Protein AF-A0A534BRI0-F1 (afdb_monomer)

Secondary structure (DSSP, 8-state):
-HHHHHHHHHHHHHHHHHHGGG----------SSTTGGGSGGGGHHHHHHHHHHHHT-SS-----HHHHHHTT-PPPP-S---S--TTTTSSTTTTT-TTT--

Sequence (103 aa):
GDDAVANLTNELTQLARRYEPGGNHAVLIALDGENAWEHYPFNGFYFLRALYEKLAEHPELELMTLSECLARGIQPAPLPQVMAGSWVHGTLATWMGDAAKNR

Mean predicted aligned error: 5.8 Å

Radius of gyration: 17.81 Å; Cα contacts (8 Å, |Δi|>4): 56; chains: 1; bounding box: 34×40×46 Å

Foldseek 3Di:
DVVVLVVVVVVVLVVLVVCVVPDQDDDDDDDDQQPPQVVDPPSCPVVVVVNCVCQVPDPRHHDDDPVVSVVVPRDDDDDPDDDDADPPVRHPVVQPPPPVSVD

Solvent-accessible surface area (backbone atoms only — not comparable to full-atom values): 6697 Å² total; per-residue (Å²): 88,66,69,58,36,54,50,52,51,50,52,52,51,52,49,50,66,70,50,51,91,71,56,78,81,84,86,86,86,87,77,60,96,68,62,72,24,84,82,31,74,78,60,27,49,64,36,54,50,52,36,51,53,52,42,70,71,35,92,89,51,78,83,74,53,73,69,54,40,46,74,72,64,40,73,80,79,89,72,95,71,84,77,88,50,38,96,62,91,58,36,55,71,92,47,64,89,39,72,88,70,73,111

pLDDT: mean 88.4, std 7.46, range [60.0, 96.5]

Structure (mmCIF, N/CA/C/O backbone):
data_AF-A0A534BRI0-F1
#
_entry.id   AF-A0A534BRI0-F1
#
loop_
_atom_site.group_PDB
_atom_site.id
_atom_site.type_symbol
_atom_site.label_atom_id
_atom_site.label_alt_id
_atom_site.label_comp_id
_atom_site.label_asym_id
_atom_site.label_entity_id
_atom_site.label_seq_id
_atom_site.pdbx_PDB_ins_code
_atom_site.Cartn_x
_atom_site.Cartn_y
_atom_site.Cartn_z
_atom_site.occupancy
_atom_site.B_iso_or_equiv
_atom_site.auth_seq_id
_atom_site.auth_comp_id
_atom_site.auth_asym_id
_atom_site.auth_atom_id
_atom_site.pdbx_PDB_model_num
ATOM 1 N N . GLY A 1 1 ? 3.122 -17.057 -4.104 1.00 77.56 1 GLY A N 1
ATOM 2 C CA . GLY A 1 1 ? 2.117 -15.982 -4.028 1.00 77.56 1 GLY A CA 1
ATOM 3 C C . GLY A 1 1 ? 1.547 -15.963 -2.636 1.00 77.56 1 GLY A C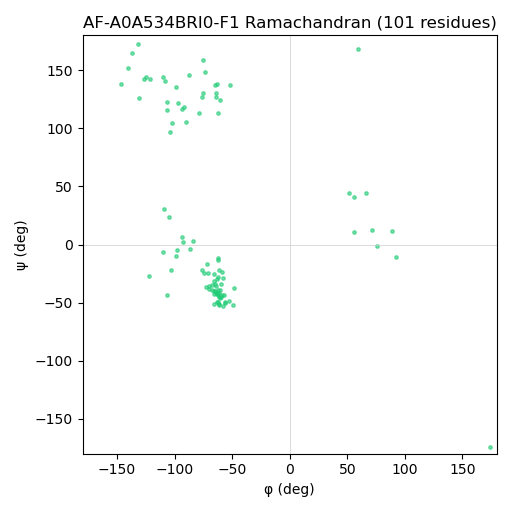 1
ATOM 4 O O . GLY A 1 1 ? 1.778 -15.010 -1.911 1.00 77.56 1 GLY A O 1
ATOM 5 N N . ASP A 1 2 ? 0.919 -17.066 -2.254 1.00 86.12 2 ASP A N 1
ATOM 6 C CA . ASP A 1 2 ? 0.237 -17.238 -0.969 1.00 86.12 2 ASP A CA 1
ATOM 7 C C . ASP A 1 2 ? 1.142 -16.998 0.248 1.00 86.12 2 ASP A C 1
ATOM 9 O O . ASP A 1 2 ? 0.750 -16.247 1.134 1.00 86.12 2 ASP A O 1
ATOM 13 N N . ASP A 1 3 ? 2.380 -17.509 0.255 1.00 90.69 3 ASP A N 1
ATOM 14 C CA . ASP A 1 3 ? 3.339 -17.228 1.342 1.00 90.69 3 ASP A CA 1
ATOM 15 C C . ASP A 1 3 ? 3.651 -15.729 1.477 1.00 90.69 3 ASP A C 1
ATOM 17 O O . ASP A 1 3 ? 3.744 -15.198 2.582 1.00 90.69 3 ASP A O 1
ATOM 21 N N . ALA A 1 4 ? 3.775 -15.021 0.348 1.00 90.69 4 ALA A N 1
ATOM 22 C CA . ALA A 1 4 ? 4.028 -13.582 0.340 1.00 90.69 4 ALA A CA 1
ATOM 23 C C . ALA A 1 4 ? 2.805 -12.795 0.833 1.00 90.69 4 ALA A C 1
ATOM 25 O O . ALA A 1 4 ? 2.963 -11.825 1.574 1.00 90.69 4 ALA A O 1
ATOM 26 N N . VAL A 1 5 ? 1.593 -13.231 0.466 1.00 93.75 5 VAL A N 1
ATOM 27 C CA . VAL A 1 5 ? 0.340 -12.666 0.985 1.00 93.75 5 VAL A CA 1
ATOM 28 C C . VAL A 1 5 ? 0.249 -12.884 2.491 1.00 93.75 5 VAL A C 1
ATOM 30 O O . VAL A 1 5 ? 0.040 -11.926 3.227 1.00 93.75 5 VAL A O 1
ATOM 33 N N . ALA A 1 6 ? 0.473 -14.113 2.963 1.00 94.81 6 ALA A N 1
ATOM 34 C CA . ALA A 1 6 ? 0.429 -14.449 4.381 1.00 94.81 6 ALA A CA 1
ATOM 35 C C . ALA A 1 6 ? 1.436 -13.622 5.191 1.00 94.81 6 ALA A C 1
ATOM 37 O O . ALA A 1 6 ? 1.081 -13.078 6.238 1.00 94.81 6 ALA A O 1
ATOM 38 N N . ASN A 1 7 ? 2.661 -13.472 4.680 1.00 95.75 7 ASN A N 1
ATOM 39 C CA . ASN A 1 7 ? 3.679 -12.636 5.302 1.00 95.75 7 ASN A CA 1
ATOM 40 C C . ASN A 1 7 ? 3.238 -11.166 5.375 1.00 95.75 7 ASN A C 1
ATOM 42 O O . ASN A 1 7 ? 3.256 -10.581 6.454 1.00 95.75 7 ASN A O 1
ATOM 46 N N . LEU A 1 8 ? 2.801 -10.574 4.256 1.00 94.94 8 LEU A N 1
ATOM 47 C CA . LEU A 1 8 ? 2.371 -9.174 4.223 1.00 94.94 8 LEU A CA 1
ATOM 48 C C . LEU A 1 8 ? 1.180 -8.919 5.155 1.00 94.94 8 LEU A C 1
ATOM 50 O O . LEU A 1 8 ? 1.204 -7.963 5.925 1.00 94.94 8 LEU A O 1
ATOM 54 N N . THR A 1 9 ? 0.161 -9.780 5.128 1.00 96.00 9 THR A N 1
ATOM 55 C CA . THR A 1 9 ? -0.990 -9.668 6.029 1.00 96.00 9 THR A CA 1
ATOM 56 C C . THR A 1 9 ? -0.549 -9.741 7.490 1.00 96.00 9 THR A C 1
ATOM 58 O O . THR A 1 9 ? -0.954 -8.891 8.275 1.00 96.00 9 THR A O 1
ATOM 61 N N . ASN A 1 10 ? 0.334 -10.679 7.850 1.00 96.50 10 ASN A N 1
ATOM 62 C CA . ASN A 1 10 ? 0.852 -10.796 9.213 1.00 96.50 10 ASN A CA 1
ATOM 63 C C . ASN A 1 10 ? 1.629 -9.544 9.662 1.00 96.50 10 ASN A C 1
ATOM 65 O O . ASN A 1 10 ? 1.454 -9.088 10.791 1.00 96.50 10 ASN A O 1
ATOM 69 N N . GLU A 1 11 ? 2.455 -8.957 8.794 1.00 96.44 11 GLU A N 1
ATOM 70 C CA . GLU A 1 11 ? 3.153 -7.700 9.095 1.00 96.44 11 GLU A CA 1
ATOM 71 C C . GLU A 1 11 ? 2.172 -6.536 9.309 1.00 96.44 11 GLU A C 1
ATOM 73 O O . GLU A 1 11 ? 2.315 -5.772 10.266 1.00 96.44 11 GLU A O 1
ATOM 78 N N . LEU A 1 12 ? 1.122 -6.431 8.487 1.00 95.38 12 LEU A N 1
ATOM 79 C CA . LEU A 1 12 ? 0.074 -5.419 8.660 1.00 95.38 12 LEU A CA 1
ATOM 80 C C . LEU A 1 12 ? -0.703 -5.607 9.968 1.00 95.38 12 LEU A C 1
ATOM 82 O O . LEU A 1 12 ? -0.955 -4.631 10.674 1.00 95.38 12 LEU A O 1
ATOM 86 N N . THR A 1 13 ? -1.033 -6.844 10.340 1.00 94.75 13 THR A N 1
ATOM 87 C CA . THR A 1 13 ? -1.679 -7.147 11.625 1.00 94.75 13 THR A CA 1
ATOM 88 C C . THR A 1 13 ? -0.779 -6.783 12.804 1.00 94.75 13 THR A C 1
ATOM 90 O O . THR A 1 13 ? -1.235 -6.184 13.778 1.00 94.75 13 THR A O 1
ATOM 93 N N . GLN A 1 14 ? 0.518 -7.094 12.726 1.00 94.38 14 GLN A N 1
ATOM 94 C CA . GLN A 1 14 ? 1.478 -6.702 13.758 1.00 94.38 14 GLN A CA 1
ATOM 95 C C . GLN A 1 14 ? 1.593 -5.179 13.890 1.00 94.38 14 GLN A C 1
ATOM 97 O O . GLN A 1 14 ? 1.677 -4.674 15.012 1.00 94.38 14 GLN A O 1
ATOM 102 N N . LEU A 1 15 ? 1.564 -4.440 12.776 1.00 92.44 15 LEU A N 1
ATOM 103 C CA . LEU A 1 15 ? 1.505 -2.978 12.792 1.00 92.44 15 LEU A CA 1
ATOM 104 C C . LEU A 1 15 ? 0.224 -2.493 13.476 1.00 92.44 15 LEU A C 1
ATOM 106 O O . LEU A 1 15 ? 0.316 -1.709 14.417 1.00 92.44 15 LEU A O 1
ATOM 110 N N . ALA A 1 16 ? -0.947 -3.000 13.082 1.00 90.62 16 ALA A N 1
ATOM 111 C CA . ALA A 1 16 ? -2.221 -2.622 13.694 1.00 90.62 16 ALA A CA 1
ATOM 112 C C . ALA A 1 16 ? -2.190 -2.795 15.224 1.00 90.62 16 ALA A C 1
ATOM 114 O O . ALA A 1 16 ? -2.450 -1.844 15.958 1.00 90.62 16 ALA A O 1
ATOM 115 N N . ARG A 1 17 ? -1.731 -3.953 15.714 1.00 90.94 17 ARG A N 1
ATOM 116 C CA . ARG A 1 17 ? -1.602 -4.238 17.156 1.00 90.94 17 ARG A CA 1
ATOM 117 C C . ARG A 1 17 ? -0.575 -3.356 17.868 1.00 90.94 17 ARG A C 1
ATOM 119 O O . ARG A 1 17 ? -0.751 -3.022 19.034 1.00 90.94 17 ARG A O 1
ATOM 126 N N . ARG A 1 18 ? 0.513 -2.974 17.192 1.00 89.75 18 ARG A N 1
ATOM 127 C CA . ARG A 1 18 ? 1.541 -2.083 17.759 1.00 89.75 18 ARG A CA 1
ATOM 128 C C . ARG A 1 18 ? 1.029 -0.654 17.932 1.00 89.75 18 ARG A C 1
ATOM 130 O O . ARG A 1 18 ? 1.424 0.012 18.885 1.00 89.75 18 ARG A O 1
ATOM 137 N N . TYR A 1 19 ? 0.192 -0.191 17.007 1.00 83.50 19 TYR A N 1
ATOM 138 C CA . TYR A 1 19 ? -0.326 1.176 16.979 1.00 83.50 19 TYR A CA 1
ATOM 139 C C . TYR A 1 19 ? -1.735 1.316 17.593 1.00 83.50 19 TYR A C 1
ATOM 141 O O . TYR A 1 19 ? -2.203 2.436 17.782 1.00 83.50 19 TYR A O 1
ATOM 149 N N . GLU A 1 20 ? -2.386 0.218 17.999 1.00 72.25 20 GLU A N 1
ATOM 150 C CA . GLU A 1 20 ? -3.686 0.225 18.695 1.00 72.25 20 GLU A CA 1
ATOM 151 C C . GLU A 1 20 ? -3.803 1.191 19.891 1.00 72.25 20 GLU A C 1
ATOM 153 O O . GLU A 1 20 ? -4.860 1.810 20.021 1.00 72.25 20 GLU A O 1
ATOM 158 N N . PRO A 1 21 ? -2.773 1.417 20.737 1.00 63.81 21 PRO A N 1
ATOM 159 C CA . PRO A 1 21 ? -2.915 2.319 21.882 1.00 63.81 21 PRO A CA 1
ATOM 160 C C . PRO A 1 21 ? -3.224 3.785 21.516 1.00 63.81 21 PRO A C 1
ATOM 162 O O . PRO A 1 21 ? -3.583 4.556 22.405 1.00 63.81 21 PRO A O 1
ATOM 165 N N . GLY A 1 22 ? -3.067 4.188 20.245 1.00 61.06 22 GLY A N 1
ATOM 166 C CA . GLY A 1 22 ? -3.340 5.547 19.760 1.00 61.06 22 GLY A CA 1
ATOM 167 C C . GLY A 1 22 ? -4.649 5.717 18.983 1.00 61.06 22 GLY A C 1
ATOM 168 O O . GLY A 1 22 ? -5.166 6.833 18.920 1.00 61.06 22 GLY A O 1
ATOM 169 N N . GLY A 1 23 ? -5.198 4.631 18.422 1.00 68.19 23 GLY A N 1
ATOM 170 C CA . GLY A 1 23 ? -6.321 4.671 17.480 1.00 68.19 23 GLY A CA 1
ATOM 171 C C . GLY A 1 23 ? -6.045 5.494 16.206 1.00 68.19 23 GLY A C 1
ATOM 172 O O . GLY A 1 23 ? -5.091 6.258 16.109 1.00 68.19 23 GLY A O 1
ATOM 173 N N . ASN A 1 24 ? -6.928 5.377 15.209 1.00 75.38 24 ASN A N 1
ATOM 174 C CA . ASN A 1 24 ? -6.977 6.288 14.053 1.00 75.38 24 ASN A CA 1
ATOM 175 C C . ASN A 1 24 ? -5.766 6.250 13.092 1.00 75.38 24 ASN A C 1
ATOM 177 O O . ASN A 1 24 ? -5.269 7.288 12.648 1.00 75.38 24 ASN A O 1
ATOM 181 N N . HIS A 1 25 ? -5.294 5.053 12.748 1.00 85.25 25 HIS A N 1
ATOM 182 C CA . HIS A 1 25 ? -4.174 4.865 11.826 1.00 85.25 25 HIS A CA 1
ATOM 183 C C . HIS A 1 25 ? -4.633 4.272 10.494 1.00 85.25 25 HIS A C 1
ATOM 185 O O . HIS A 1 25 ? -5.506 3.411 10.453 1.00 85.25 25 HIS A O 1
ATOM 191 N N . ALA A 1 26 ? -4.000 4.710 9.408 1.00 90.19 26 ALA A N 1
ATOM 192 C CA . ALA A 1 26 ? -4.139 4.116 8.086 1.00 90.19 26 ALA A CA 1
ATOM 193 C C . ALA A 1 26 ? -2.755 3.775 7.537 1.00 90.19 26 ALA A C 1
ATOM 195 O O . ALA A 1 26 ? -1.801 4.534 7.719 1.00 90.19 26 ALA A O 1
ATOM 196 N N . VAL A 1 27 ? -2.661 2.648 6.837 1.00 92.06 27 VAL A N 1
ATOM 197 C CA . VAL A 1 27 ? -1.462 2.260 6.092 1.00 92.06 27 VAL A CA 1
ATOM 198 C C . VAL A 1 27 ? -1.760 2.436 4.610 1.00 92.06 27 VAL A C 1
ATOM 200 O O . VAL A 1 27 ? -2.622 1.753 4.062 1.00 92.06 27 VAL A O 1
ATOM 203 N N . LEU A 1 28 ? -1.048 3.357 3.961 1.00 92.12 28 LEU A N 1
ATOM 204 C CA . LEU A 1 28 ? -1.099 3.529 2.513 1.00 92.12 28 LEU A CA 1
ATOM 205 C C . LEU A 1 28 ? 0.023 2.711 1.874 1.00 92.12 28 LEU A C 1
ATOM 207 O O . LEU A 1 28 ? 1.200 3.003 2.079 1.00 92.12 28 LEU A O 1
ATOM 211 N N . ILE A 1 29 ? -0.348 1.721 1.068 1.00 91.25 29 ILE A N 1
ATOM 212 C CA . ILE A 1 29 ? 0.584 0.993 0.208 1.00 91.25 29 ILE A CA 1
ATOM 213 C C . ILE A 1 29 ? 0.404 1.535 -1.211 1.00 91.25 29 ILE A C 1
ATOM 215 O O . ILE A 1 29 ? -0.592 1.243 -1.868 1.00 91.25 29 ILE A O 1
ATOM 219 N N . ALA A 1 30 ? 1.350 2.356 -1.666 1.00 89.81 30 ALA A N 1
ATOM 220 C CA . ALA A 1 30 ? 1.388 2.865 -3.033 1.00 89.81 30 ALA A CA 1
ATOM 221 C C . ALA A 1 30 ? 2.340 2.001 -3.870 1.00 89.81 30 ALA A C 1
ATOM 223 O O . ALA A 1 30 ? 3.514 1.867 -3.525 1.00 89.81 30 ALA A O 1
ATOM 224 N N . LEU A 1 31 ? 1.828 1.409 -4.949 1.00 85.38 31 LEU A N 1
ATOM 225 C CA . LEU A 1 31 ? 2.570 0.508 -5.832 1.00 85.38 31 LEU A CA 1
ATOM 226 C C . LEU A 1 31 ? 2.566 1.062 -7.254 1.00 85.38 31 LEU A C 1
ATOM 228 O O . LEU A 1 31 ? 1.562 1.614 -7.703 1.00 85.38 31 LEU A O 1
ATOM 232 N N . ASP A 1 32 ? 3.685 0.894 -7.952 1.00 82.62 32 ASP A N 1
ATOM 233 C CA . ASP A 1 32 ? 3.763 1.156 -9.385 1.00 82.62 32 ASP A CA 1
ATOM 234 C C . ASP A 1 32 ? 3.042 0.035 -10.162 1.00 82.62 32 ASP A C 1
ATOM 236 O O . ASP A 1 32 ? 2.996 -1.120 -9.729 1.00 82.62 32 ASP A O 1
ATOM 240 N N . GLY A 1 33 ? 2.462 0.366 -11.314 1.00 72.94 33 GLY A N 1
ATOM 241 C CA . GLY A 1 33 ? 1.775 -0.594 -12.178 1.00 72.94 33 GLY A CA 1
ATOM 242 C C . GLY A 1 33 ? 2.720 -1.560 -12.897 1.00 72.94 33 GLY A C 1
ATOM 243 O O . GLY A 1 33 ? 2.262 -2.597 -13.369 1.00 72.94 33 GLY A O 1
ATOM 244 N N . GLU A 1 34 ? 4.019 -1.251 -12.969 1.00 76.06 34 GLU A N 1
ATOM 245 C CA . GLU A 1 34 ? 5.011 -2.055 -13.705 1.00 76.06 34 GLU A CA 1
ATOM 246 C C . GLU A 1 34 ? 5.942 -2.861 -12.780 1.00 76.06 34 GLU A C 1
ATOM 248 O O . GLU A 1 34 ? 6.162 -4.054 -12.996 1.00 76.06 34 GLU A O 1
ATOM 253 N N . ASN A 1 35 ? 6.432 -2.258 -11.694 1.00 73.44 35 ASN A N 1
ATOM 254 C CA . ASN A 1 35 ? 7.329 -2.912 -10.737 1.00 73.44 35 ASN A CA 1
ATOM 255 C C . ASN A 1 35 ? 6.547 -3.418 -9.512 1.00 73.44 35 ASN A C 1
ATOM 257 O O . ASN A 1 35 ? 5.732 -2.691 -8.957 1.00 73.44 35 ASN A O 1
ATOM 261 N N . ALA A 1 36 ? 6.752 -4.627 -8.988 1.00 81.81 36 ALA A N 1
ATOM 262 C CA . ALA A 1 36 ? 7.773 -5.648 -9.264 1.00 81.81 36 ALA A CA 1
ATOM 263 C C . ALA A 1 36 ? 7.194 -6.880 -9.995 1.00 81.81 36 ALA A C 1
ATOM 265 O O . ALA A 1 36 ? 7.606 -8.022 -9.771 1.00 81.81 36 ALA A O 1
ATOM 266 N N . TRP A 1 37 ? 6.156 -6.665 -10.799 1.00 87.56 37 TRP A N 1
ATOM 267 C CA . TRP A 1 37 ? 5.230 -7.721 -11.200 1.00 87.56 37 TRP A CA 1
ATOM 268 C C . TRP A 1 37 ? 5.824 -8.732 -12.173 1.00 87.56 37 TRP A C 1
ATOM 270 O O . TRP A 1 37 ? 5.400 -9.885 -12.160 1.00 87.56 37 TRP A O 1
ATOM 280 N N . GLU A 1 38 ? 6.848 -8.345 -12.935 1.00 87.44 38 GLU A N 1
ATOM 281 C CA . GLU A 1 38 ? 7.592 -9.239 -13.832 1.00 87.44 38 GLU A CA 1
ATOM 282 C C . GLU A 1 38 ? 8.246 -10.429 -13.108 1.00 87.44 38 GLU A C 1
ATOM 284 O O . GLU A 1 38 ? 8.470 -11.480 -13.706 1.00 87.44 38 GLU A O 1
ATOM 289 N N . HIS A 1 39 ? 8.504 -10.304 -11.802 1.00 87.31 39 HIS A N 1
ATOM 290 C CA . HIS A 1 39 ? 9.056 -11.381 -10.978 1.00 87.31 39 HIS A CA 1
ATOM 291 C C . HIS A 1 39 ? 7.986 -12.319 -10.401 1.00 87.31 39 HIS A C 1
ATOM 293 O O . HIS A 1 39 ? 8.316 -13.313 -9.753 1.00 87.31 39 HIS A O 1
ATOM 299 N N . TYR A 1 40 ? 6.705 -12.020 -10.624 1.00 87.75 40 TYR A N 1
ATOM 300 C CA . TYR A 1 40 ? 5.581 -12.836 -10.182 1.00 87.75 40 TYR A CA 1
ATOM 301 C C . TYR A 1 40 ? 4.925 -13.534 -11.380 1.00 87.75 40 TYR A C 1
ATOM 303 O O . TYR A 1 40 ? 4.721 -12.916 -12.426 1.00 87.75 40 TYR A O 1
ATOM 311 N N . PRO A 1 41 ? 4.500 -14.804 -11.240 1.00 89.25 41 PRO A N 1
ATOM 312 C CA . PRO A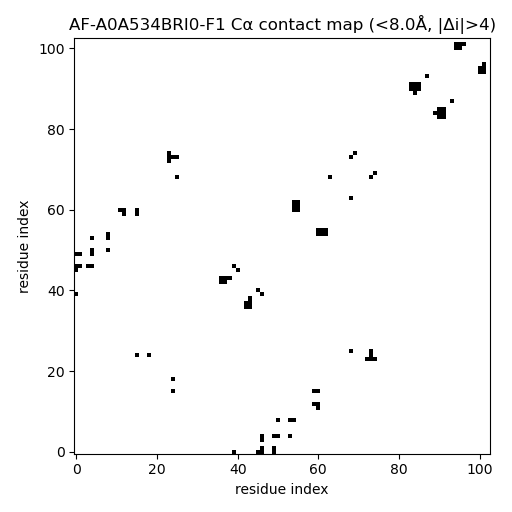 1 41 ? 3.704 -15.465 -12.266 1.00 89.25 41 PRO A CA 1
ATOM 313 C C . PRO A 1 41 ? 2.481 -14.627 -12.654 1.00 89.25 41 PRO A C 1
ATOM 315 O O . PRO A 1 41 ? 1.784 -14.101 -11.783 1.00 89.25 41 PRO A O 1
ATOM 318 N N . PHE A 1 42 ? 2.207 -14.547 -13.959 1.00 91.88 42 PHE A N 1
ATOM 319 C CA . PHE A 1 42 ? 1.072 -13.802 -14.518 1.00 91.88 42 PHE A CA 1
ATOM 320 C C . PHE A 1 42 ? 1.052 -12.324 -14.096 1.00 91.88 42 PHE A C 1
ATOM 322 O O . PHE A 1 42 ? -0.008 -11.787 -13.778 1.00 91.88 42 PHE A O 1
ATOM 329 N N . ASN A 1 43 ? 2.224 -11.678 -14.066 1.00 90.62 43 ASN A N 1
ATOM 330 C CA . ASN A 1 43 ? 2.383 -10.265 -13.712 1.00 90.62 43 ASN A CA 1
ATOM 331 C C . ASN A 1 43 ? 1.698 -9.915 -12.381 1.00 90.62 43 ASN A C 1
ATOM 333 O O . ASN A 1 43 ? 0.961 -8.939 -12.275 1.00 90.62 43 ASN A O 1
ATOM 337 N N . GLY A 1 44 ? 1.878 -10.765 -11.368 1.00 91.12 44 GLY A N 1
ATOM 338 C CA . GLY A 1 44 ? 1.335 -10.527 -10.029 1.00 91.12 44 GLY A CA 1
ATOM 339 C C . GLY A 1 44 ? -0.166 -10.774 -9.871 1.00 91.12 44 GLY A C 1
ATOM 340 O O . GLY A 1 44 ? -0.651 -10.670 -8.746 1.00 91.12 44 GLY A O 1
ATOM 341 N N . PHE A 1 45 ? -0.900 -11.165 -10.923 1.00 91.00 45 PHE A N 1
ATOM 342 C CA . PHE A 1 45 ? -2.359 -11.351 -10.876 1.00 91.00 45 PHE A CA 1
ATOM 343 C C . PHE A 1 45 ? -2.819 -12.201 -9.682 1.00 91.00 45 PHE A C 1
ATOM 345 O O . PHE A 1 45 ? -3.666 -11.775 -8.897 1.00 91.00 45 PHE A O 1
ATOM 352 N N . TYR A 1 46 ? -2.232 -13.390 -9.508 1.00 92.81 46 TYR A N 1
ATOM 353 C CA . TYR A 1 46 ? -2.626 -14.292 -8.423 1.00 92.81 46 TYR A CA 1
ATOM 354 C C . TYR A 1 46 ? -2.270 -13.751 -7.039 1.00 92.81 46 TYR A C 1
ATOM 356 O O . TYR A 1 46 ? -3.031 -13.956 -6.099 1.00 92.81 46 TYR A O 1
ATOM 364 N N . PHE A 1 47 ? -1.142 -13.047 -6.917 1.00 92.44 47 PHE A N 1
ATOM 365 C CA . PHE A 1 47 ? -0.742 -12.412 -5.665 1.00 92.44 47 PHE A CA 1
ATOM 366 C C . PHE A 1 47 ? -1.713 -11.292 -5.285 1.00 92.44 47 PHE A C 1
ATOM 368 O O . PHE A 1 47 ? -2.232 -11.301 -4.176 1.00 92.44 47 PHE A O 1
ATOM 375 N N . LEU A 1 48 ? -2.000 -10.370 -6.209 1.00 92.38 48 LEU A N 1
ATOM 376 C CA . LEU A 1 48 ? -2.902 -9.244 -5.965 1.00 92.38 48 LEU A CA 1
ATOM 377 C C . LEU A 1 48 ? -4.307 -9.732 -5.617 1.00 92.38 48 LEU A C 1
ATOM 379 O O . LEU A 1 48 ? -4.881 -9.273 -4.634 1.00 92.38 48 LEU A O 1
ATOM 383 N N . ARG A 1 49 ? -4.836 -10.707 -6.367 1.00 93.88 49 ARG A N 1
ATOM 384 C CA . ARG A 1 49 ? -6.148 -11.294 -6.078 1.00 93.88 49 ARG A CA 1
ATOM 385 C C . ARG A 1 49 ? -6.192 -11.894 -4.671 1.00 93.88 49 ARG A C 1
ATOM 387 O O . ARG A 1 49 ? -7.060 -11.519 -3.891 1.00 93.88 49 ARG A O 1
ATOM 394 N N . ALA A 1 50 ? -5.237 -12.764 -4.340 1.00 94.81 50 ALA A N 1
ATOM 395 C CA . ALA A 1 50 ? -5.185 -13.407 -3.029 1.00 94.81 50 ALA A CA 1
ATOM 396 C C . ALA A 1 50 ? -4.966 -12.395 -1.891 1.00 94.81 50 ALA A C 1
ATOM 398 O O . ALA A 1 50 ? -5.534 -12.553 -0.814 1.00 94.81 50 ALA A O 1
ATOM 399 N N . LEU A 1 51 ? -4.183 -11.335 -2.122 1.00 94.12 51 LEU A N 1
ATOM 400 C CA . LEU A 1 51 ? -3.981 -10.259 -1.154 1.00 94.12 51 LEU A CA 1
ATOM 401 C C . LEU A 1 51 ? -5.288 -9.521 -0.859 1.00 94.12 51 LEU A C 1
ATOM 403 O O . LEU A 1 51 ? -5.634 -9.350 0.307 1.00 94.12 51 LEU A O 1
ATOM 407 N N . TYR A 1 52 ? -6.021 -9.108 -1.895 1.00 94.06 52 TYR A N 1
ATOM 408 C CA . TYR A 1 52 ? -7.296 -8.416 -1.715 1.00 94.06 52 TYR A CA 1
ATOM 409 C C . TYR A 1 52 ? -8.358 -9.314 -1.078 1.00 94.06 52 TYR A C 1
ATOM 411 O O . TYR A 1 52 ? -9.036 -8.855 -0.165 1.00 94.06 52 TYR A O 1
ATOM 419 N N . GLU A 1 53 ? -8.465 -10.582 -1.491 1.00 95.31 53 GLU A N 1
ATOM 420 C CA . GLU A 1 53 ? -9.349 -11.570 -0.853 1.00 95.31 53 GLU A CA 1
ATOM 421 C C . GLU A 1 53 ? -9.026 -11.693 0.644 1.00 95.31 53 GLU A C 1
ATOM 423 O O . GLU A 1 53 ? -9.900 -11.529 1.495 1.00 95.31 53 GLU A O 1
ATOM 428 N N . LYS A 1 54 ? -7.743 -11.877 0.985 1.00 95.31 54 LYS A N 1
ATOM 429 C CA . LYS A 1 54 ? -7.312 -12.052 2.374 1.00 95.31 54 LYS A CA 1
ATOM 430 C C . LYS A 1 54 ? -7.550 -10.816 3.237 1.00 95.31 54 LYS A C 1
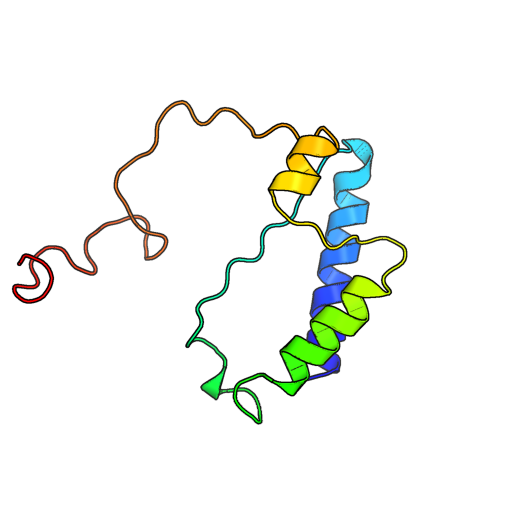ATOM 432 O O . LYS A 1 54 ? -7.919 -10.961 4.400 1.00 95.31 54 LYS A O 1
ATOM 437 N N . LEU A 1 55 ? -7.301 -9.622 2.699 1.00 94.94 55 LEU A N 1
ATOM 438 C CA . LEU A 1 55 ? -7.504 -8.362 3.414 1.00 94.94 55 LEU A CA 1
ATOM 439 C C . LEU A 1 55 ? -8.990 -8.020 3.568 1.00 94.94 55 LEU A C 1
ATOM 441 O O . LEU A 1 55 ? -9.372 -7.512 4.615 1.00 94.94 55 LEU A O 1
ATOM 445 N N . ALA A 1 56 ? -9.826 -8.320 2.570 1.00 95.00 56 ALA A N 1
ATOM 446 C CA . ALA A 1 56 ? -11.269 -8.092 2.639 1.00 95.00 56 ALA A CA 1
ATOM 447 C C . ALA A 1 56 ? -11.958 -8.967 3.702 1.00 95.00 56 ALA A C 1
ATOM 449 O O . ALA A 1 56 ? -12.944 -8.547 4.300 1.00 95.00 56 ALA A O 1
ATOM 450 N N . 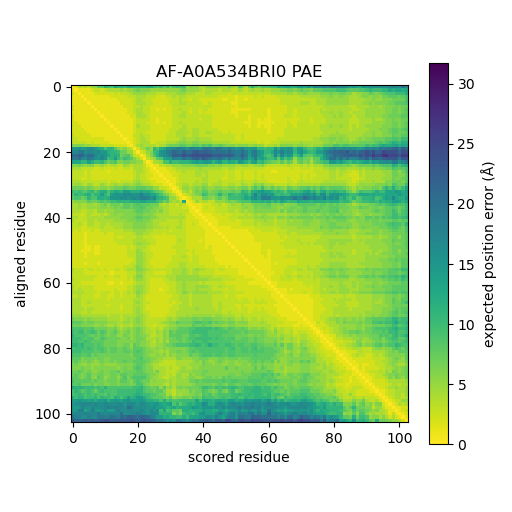GLU A 1 57 ? -11.432 -10.169 3.951 1.00 94.81 57 GLU A N 1
ATOM 451 C CA . GLU A 1 57 ? -11.934 -11.103 4.967 1.00 94.81 57 GLU A CA 1
ATOM 452 C C . GLU A 1 57 ? -11.229 -10.963 6.331 1.00 94.81 57 GLU A C 1
ATOM 454 O O . GLU A 1 57 ? -11.490 -11.739 7.255 1.00 94.81 57 GLU A O 1
ATOM 459 N N . HIS A 1 58 ? -10.295 -10.017 6.477 1.00 95.31 58 HIS A N 1
ATOM 460 C CA . HIS A 1 58 ? -9.456 -9.940 7.668 1.00 95.31 58 HIS A CA 1
ATOM 461 C C . HIS A 1 58 ? -10.229 -9.373 8.876 1.00 95.31 58 HIS A C 1
ATOM 463 O O . HIS A 1 58 ? -10.819 -8.303 8.774 1.00 95.31 58 HIS A O 1
ATOM 469 N N . PRO A 1 59 ? -10.194 -10.015 10.060 1.00 92.94 59 PRO A N 1
ATOM 470 C CA . PRO A 1 59 ? -10.990 -9.575 11.213 1.00 92.94 59 PRO A CA 1
ATOM 471 C C . PRO A 1 59 ? -10.457 -8.307 11.900 1.00 92.94 59 PRO A C 1
ATOM 473 O O . PRO A 1 59 ? -11.208 -7.614 12.575 1.00 92.94 59 PRO A O 1
ATOM 476 N N . GLU A 1 60 ? -9.158 -8.024 11.763 1.00 91.31 60 GLU A N 1
ATOM 477 C CA . GLU A 1 60 ? -8.480 -6.891 12.426 1.00 91.31 60 GLU A CA 1
ATOM 478 C C . GLU A 1 60 ? -8.061 -5.773 11.455 1.00 91.31 60 GLU A C 1
ATOM 480 O O . GLU A 1 60 ? -7.542 -4.749 11.887 1.00 91.31 60 GLU A O 1
ATOM 485 N N . LEU A 1 61 ? -8.212 -5.979 10.143 1.00 92.06 61 LEU A N 1
ATOM 486 C CA . LEU A 1 61 ? -7.774 -5.024 9.122 1.00 92.06 61 LEU A CA 1
ATOM 487 C C . LEU A 1 61 ? -8.959 -4.692 8.235 1.00 92.06 61 LEU A C 1
ATOM 489 O O . LEU A 1 61 ? -9.758 -5.565 7.921 1.00 92.06 61 LEU A O 1
ATOM 493 N N . GLU A 1 62 ? -9.040 -3.446 7.794 1.00 91.56 62 GLU A N 1
ATOM 494 C CA . GLU A 1 62 ? -10.139 -2.995 6.958 1.00 91.56 62 GLU A CA 1
ATOM 495 C C . GLU A 1 62 ? -9.607 -2.257 5.733 1.00 91.56 62 GLU A C 1
ATOM 497 O O . GLU A 1 62 ? -8.817 -1.316 5.843 1.00 91.56 62 GLU A O 1
ATOM 502 N N . LEU A 1 63 ? -10.035 -2.704 4.552 1.00 93.81 63 LEU A N 1
ATOM 503 C CA . LEU A 1 63 ? -9.751 -2.020 3.297 1.00 93.81 63 LEU A CA 1
ATOM 504 C C . LEU A 1 63 ? -10.655 -0.797 3.175 1.00 93.81 63 LEU A C 1
ATOM 506 O O . LEU A 1 63 ? -11.875 -0.905 3.261 1.00 93.81 63 LEU A O 1
ATOM 510 N N . MET A 1 64 ? -10.043 0.357 2.933 1.00 92.31 64 MET A N 1
ATOM 511 C CA . MET A 1 64 ? -10.746 1.621 2.764 1.00 92.31 64 MET A CA 1
ATOM 512 C C . MET A 1 64 ? -10.119 2.449 1.654 1.00 92.31 64 MET A C 1
ATOM 514 O O . MET A 1 64 ? -8.912 2.415 1.405 1.00 92.31 64 MET A O 1
ATOM 518 N N . THR A 1 65 ? -10.953 3.265 1.033 1.00 94.06 65 THR A N 1
ATOM 519 C CA . THR A 1 65 ? -10.533 4.423 0.255 1.00 94.06 65 THR A CA 1
ATOM 520 C C . THR A 1 65 ? -10.109 5.567 1.179 1.00 94.06 65 THR A C 1
ATOM 522 O O . THR A 1 65 ? -10.543 5.670 2.327 1.00 94.06 65 THR A O 1
ATOM 525 N N . LEU A 1 66 ? -9.307 6.504 0.663 1.00 92.56 66 LEU A N 1
ATOM 526 C CA . LEU A 1 66 ? -8.929 7.702 1.423 1.00 92.56 66 LEU A CA 1
ATOM 527 C C . LEU A 1 66 ? -10.151 8.538 1.844 1.00 92.56 66 LEU A C 1
ATOM 529 O O . LEU A 1 66 ? -10.153 9.116 2.928 1.00 92.56 66 LEU A O 1
ATOM 533 N N . SER A 1 67 ? -11.205 8.581 1.022 1.00 94.44 67 SER A N 1
ATOM 534 C CA . SER A 1 67 ? -12.453 9.275 1.361 1.00 94.44 67 SER A CA 1
ATOM 535 C C . SER A 1 67 ? -13.180 8.624 2.539 1.00 94.44 67 SER A C 1
ATOM 537 O O . SER A 1 67 ? -13.680 9.339 3.406 1.00 94.44 67 SER A O 1
ATOM 539 N N . GLU A 1 68 ? -13.202 7.292 2.615 1.00 93.88 68 GLU A N 1
ATOM 540 C CA . GLU A 1 68 ? -13.769 6.562 3.757 1.00 93.88 68 GLU A CA 1
ATOM 541 C C . GLU A 1 68 ? -12.940 6.765 5.025 1.00 93.88 68 GLU A C 1
ATOM 543 O O . GLU A 1 68 ? -13.515 6.978 6.092 1.00 93.88 68 GLU A O 1
ATOM 548 N N . CYS A 1 69 ? -11.607 6.801 4.912 1.00 91.88 69 CYS A N 1
ATOM 549 C CA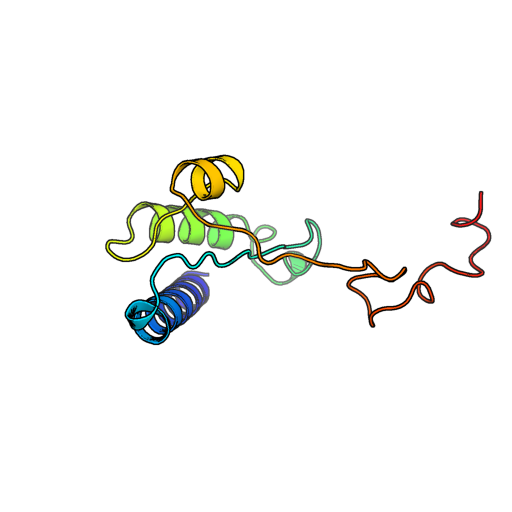 . CYS A 1 69 ? -10.735 7.132 6.038 1.00 91.88 69 CYS A CA 1
ATOM 550 C C . CYS A 1 69 ? -11.096 8.499 6.641 1.00 91.88 69 CYS A C 1
ATOM 552 O O . CYS A 1 69 ? -11.299 8.614 7.852 1.00 91.88 69 CYS A O 1
ATOM 554 N N . LEU A 1 70 ? -11.236 9.526 5.794 1.00 90.50 70 LEU A N 1
ATOM 555 C CA . LEU A 1 70 ? -11.634 10.870 6.226 1.00 90.50 70 LEU A CA 1
ATOM 556 C C . LEU A 1 70 ? -13.034 10.873 6.855 1.00 90.50 70 LEU A C 1
ATOM 558 O O . LEU A 1 70 ? -13.234 11.478 7.908 1.00 90.50 70 LEU A O 1
ATOM 562 N N . ALA A 1 71 ? -13.993 10.165 6.251 1.00 91.94 71 ALA A N 1
ATOM 563 C CA . ALA A 1 71 ? -15.355 10.049 6.772 1.00 91.94 71 ALA A CA 1
ATOM 564 C C . ALA A 1 71 ? -15.413 9.353 8.145 1.00 91.94 71 ALA A C 1
ATOM 566 O O . ALA A 1 71 ? -16.280 9.669 8.958 1.00 91.94 71 ALA A O 1
ATOM 567 N N . ARG A 1 72 ? -14.473 8.443 8.430 1.00 88.12 72 ARG A N 1
ATOM 568 C CA . ARG A 1 72 ? -14.332 7.757 9.725 1.00 88.12 72 ARG A CA 1
ATOM 569 C C . ARG A 1 72 ? -13.545 8.537 10.774 1.00 88.12 72 ARG A C 1
ATOM 571 O O . ARG A 1 72 ? -13.361 8.048 11.884 1.00 88.12 72 ARG A O 1
ATOM 578 N N . GLY A 1 73 ? -13.117 9.754 10.452 1.00 88.38 73 GLY A N 1
ATOM 579 C CA . GLY A 1 73 ? -12.438 10.630 11.398 1.00 88.38 73 GLY A CA 1
ATOM 580 C C . GLY A 1 73 ? -10.922 10.460 11.438 1.00 88.38 73 GLY A C 1
ATOM 581 O O . GLY A 1 73 ? -10.295 11.068 12.311 1.00 88.38 73 GLY A O 1
ATOM 582 N N . ILE A 1 74 ? -10.316 9.737 10.485 1.00 88.44 74 ILE A N 1
ATOM 583 C CA . ILE A 1 74 ? -8.859 9.765 10.293 1.00 88.44 74 ILE A CA 1
ATOM 584 C C . ILE A 1 74 ? -8.452 11.184 9.921 1.00 88.44 74 ILE A C 1
ATOM 586 O O . ILE A 1 74 ? -8.830 11.703 8.872 1.00 88.44 74 ILE A O 1
ATOM 590 N N . GLN A 1 75 ? -7.703 11.823 10.820 1.00 85.75 75 GLN A N 1
ATOM 591 C CA . GLN A 1 75 ? -7.244 13.192 10.633 1.00 85.75 75 GLN A CA 1
ATOM 592 C C . GLN A 1 75 ? -5.865 13.168 9.972 1.00 85.75 75 GLN A C 1
ATOM 594 O O . GLN A 1 75 ? -4.923 12.633 10.564 1.00 85.75 75 GLN A O 1
ATOM 599 N N . PRO A 1 76 ? -5.705 13.739 8.766 1.00 84.94 76 PRO A N 1
ATOM 600 C CA . PRO A 1 76 ? -4.386 13.895 8.182 1.00 84.94 76 PRO A CA 1
ATOM 601 C C . PRO A 1 76 ? -3.549 14.826 9.062 1.00 84.94 76 PRO A C 1
ATOM 603 O O . PRO A 1 76 ? -4.023 15.861 9.535 1.00 84.94 76 PRO A O 1
ATOM 606 N N . ALA A 1 77 ? -2.282 14.472 9.263 1.00 85.19 77 ALA A N 1
ATOM 607 C CA . ALA A 1 77 ? -1.345 15.379 9.903 1.00 85.19 77 ALA A CA 1
ATOM 608 C C . ALA A 1 77 ? -1.138 16.616 9.006 1.00 85.19 77 ALA A C 1
ATOM 610 O O . ALA A 1 77 ? -0.994 16.466 7.787 1.00 85.19 77 ALA A O 1
ATOM 611 N N . PRO A 1 78 ? -1.104 17.836 9.570 1.00 88.00 78 PRO A N 1
ATOM 612 C CA . PRO A 1 78 ? -0.806 19.026 8.790 1.00 88.00 78 PRO A CA 1
ATOM 613 C C . PRO A 1 78 ? 0.619 18.934 8.240 1.00 88.00 78 PRO A C 1
ATOM 615 O O . PRO A 1 78 ? 1.577 18.746 8.989 1.00 88.00 78 PRO A O 1
ATOM 618 N N . LEU A 1 79 ? 0.756 19.101 6.926 1.00 90.50 79 LEU A N 1
ATOM 619 C CA . LEU A 1 79 ? 2.042 19.205 6.250 1.00 90.50 79 LEU A CA 1
ATOM 620 C C . LEU A 1 79 ? 2.276 20.683 5.899 1.00 90.50 79 LEU A C 1
ATOM 622 O O . LEU A 1 79 ? 1.736 21.155 4.900 1.00 90.50 79 LEU A O 1
ATOM 626 N N . PRO A 1 80 ? 3.022 21.444 6.724 1.00 91.81 80 PRO A N 1
ATOM 627 C CA . PRO A 1 80 ? 3.117 22.899 6.583 1.00 91.81 80 PRO A CA 1
ATOM 628 C C . PRO A 1 80 ? 3.819 23.332 5.292 1.00 91.81 80 PRO A C 1
ATOM 630 O O . PRO A 1 80 ? 3.582 24.432 4.800 1.00 91.81 80 PRO A O 1
ATOM 633 N N . GLN A 1 81 ? 4.677 22.472 4.742 1.00 93.56 81 GLN A N 1
ATOM 634 C CA . GLN A 1 81 ? 5.385 22.721 3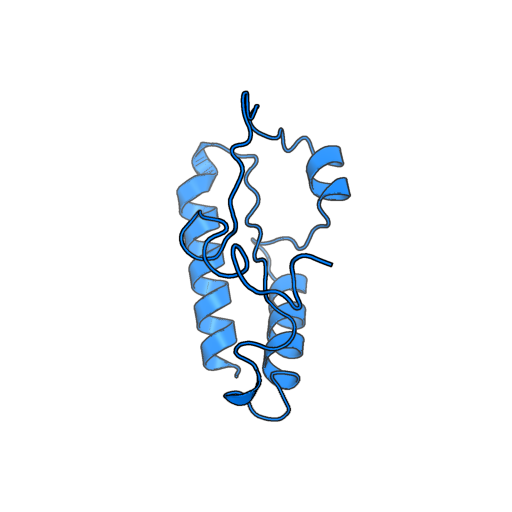.499 1.00 93.56 81 GLN A CA 1
ATOM 635 C C . GLN A 1 81 ? 5.581 21.417 2.728 1.00 93.56 81 GLN A C 1
ATOM 637 O O . GLN A 1 81 ? 5.955 20.395 3.301 1.00 93.56 81 GLN A O 1
ATOM 642 N N . VAL A 1 82 ? 5.377 21.484 1.413 1.00 91.12 82 VAL A N 1
ATOM 643 C CA . VAL A 1 82 ? 5.755 20.432 0.467 1.00 91.12 82 VAL A CA 1
ATOM 644 C C . VAL A 1 82 ? 6.973 20.919 -0.304 1.00 91.12 82 VAL A C 1
ATOM 646 O O . VAL A 1 82 ? 6.937 21.983 -0.923 1.00 91.12 82 VAL A O 1
ATOM 649 N N . MET A 1 83 ? 8.059 20.154 -0.249 1.00 90.44 83 MET A N 1
ATOM 650 C CA . MET A 1 83 ? 9.262 20.428 -1.032 1.00 90.44 83 MET A CA 1
ATOM 651 C C . MET A 1 83 ? 9.160 19.764 -2.402 1.00 90.44 83 MET A C 1
ATOM 653 O O . MET A 1 83 ? 8.604 18.673 -2.530 1.00 90.44 83 MET A O 1
ATOM 657 N N . ALA A 1 84 ? 9.726 20.407 -3.423 1.00 91.25 84 ALA A N 1
ATOM 658 C CA . ALA A 1 84 ? 9.858 19.791 -4.735 1.00 91.25 84 ALA A CA 1
ATOM 659 C C . ALA A 1 84 ? 10.776 18.564 -4.648 1.00 91.25 84 ALA A C 1
ATOM 661 O O . ALA A 1 84 ? 11.880 18.637 -4.110 1.00 91.25 84 ALA A O 1
ATOM 662 N N . GLY A 1 85 ? 10.322 17.447 -5.202 1.00 91.81 85 GLY A N 1
ATOM 663 C CA . GLY A 1 85 ? 11.044 16.186 -5.174 1.00 91.81 85 GLY A CA 1
ATOM 664 C C . GLY A 1 85 ? 10.202 15.069 -5.765 1.00 91.81 85 GLY A C 1
ATOM 665 O O . GLY A 1 85 ? 9.110 15.298 -6.285 1.00 91.81 85 GLY A O 1
ATOM 666 N N . SER A 1 86 ? 10.720 13.852 -5.682 1.00 91.81 86 SER A N 1
ATOM 667 C CA . SER A 1 86 ? 9.996 12.650 -6.072 1.00 91.81 86 SER A CA 1
ATOM 668 C C . SER A 1 86 ? 10.222 11.544 -5.048 1.00 91.81 86 SER A C 1
ATOM 670 O O . SER A 1 86 ? 11.160 11.601 -4.253 1.00 91.81 86 SER A O 1
ATOM 672 N N . TRP A 1 87 ? 9.395 10.502 -5.097 1.00 89.00 87 TRP A N 1
ATOM 673 C CA . TRP A 1 87 ? 9.629 9.277 -4.329 1.00 89.00 87 TRP A CA 1
ATOM 674 C C . TRP A 1 87 ? 10.929 8.546 -4.725 1.00 89.00 87 TRP A C 1
ATOM 676 O O . TRP A 1 87 ? 11.390 7.675 -3.991 1.00 89.00 87 TRP A O 1
ATOM 686 N N . VAL A 1 88 ? 11.563 8.942 -5.839 1.00 87.25 88 VAL A N 1
ATOM 687 C CA . VAL A 1 88 ? 12.882 8.468 -6.262 1.00 87.25 88 VAL A CA 1
ATOM 688 C C . VAL A 1 88 ? 13.943 9.400 -5.671 1.00 87.25 88 VAL A C 1
ATOM 690 O O . VAL A 1 88 ? 14.119 10.541 -6.098 1.00 87.25 88 VAL A O 1
ATOM 693 N N . HIS A 1 89 ? 14.645 8.926 -4.641 1.00 88.50 89 HIS A N 1
ATOM 694 C CA . HIS A 1 89 ? 15.738 9.641 -3.959 1.00 88.50 89 HIS A CA 1
ATOM 695 C C . HIS A 1 89 ? 15.393 11.035 -3.389 1.00 88.50 89 HIS A C 1
ATOM 697 O O . HIS A 1 89 ? 16.302 11.765 -3.002 1.00 88.50 89 HIS A O 1
ATOM 703 N N . GLY A 1 90 ? 14.118 11.438 -3.330 1.00 90.19 90 GLY A N 1
ATOM 704 C CA . GLY A 1 90 ? 13.714 12.740 -2.788 1.00 90.19 90 GLY A CA 1
ATOM 705 C C . GLY A 1 90 ? 14.073 13.940 -3.670 1.00 90.19 90 GLY A C 1
ATOM 706 O O . GLY A 1 90 ? 13.984 15.073 -3.209 1.00 90.19 90 GLY A O 1
ATOM 707 N N . THR A 1 91 ? 14.478 13.730 -4.928 1.00 91.19 91 THR A N 1
ATOM 708 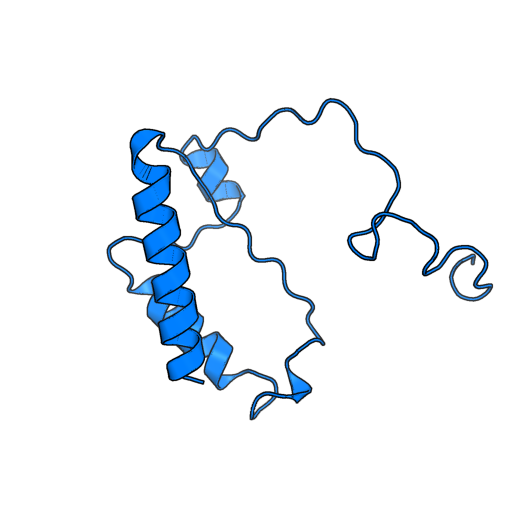C CA . THR A 1 91 ? 14.900 14.811 -5.840 1.00 91.19 91 THR A CA 1
ATOM 709 C C . THR A 1 91 ? 14.228 14.692 -7.206 1.00 91.19 91 THR A C 1
ATOM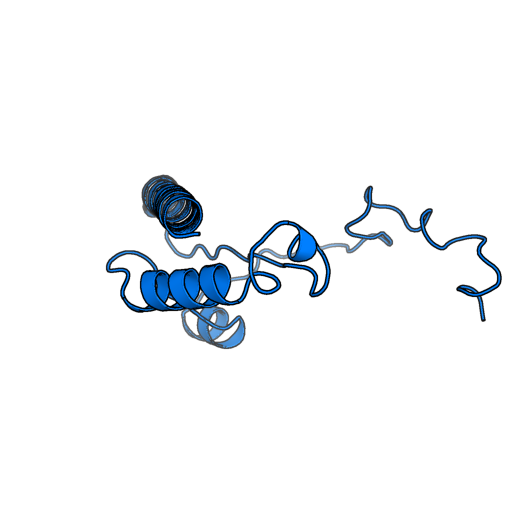 711 O O . THR A 1 91 ? 13.542 13.712 -7.500 1.00 91.19 91 THR A O 1
ATOM 714 N N . LEU A 1 92 ? 14.426 15.705 -8.052 1.00 90.81 92 LEU A N 1
ATOM 715 C CA . LEU A 1 92 ? 13.996 15.703 -9.455 1.00 90.81 92 LEU A CA 1
ATOM 716 C C . LEU A 1 92 ? 15.102 15.223 -10.415 1.00 90.81 92 LEU A C 1
ATOM 718 O O . LEU A 1 92 ? 14.929 15.294 -11.630 1.00 90.81 92 LEU A O 1
ATOM 722 N N . ALA A 1 93 ? 16.241 14.754 -9.889 1.00 90.00 93 ALA A N 1
ATOM 723 C CA . ALA A 1 93 ? 17.438 14.439 -10.674 1.00 90.00 93 ALA A CA 1
ATOM 724 C C . ALA A 1 93 ? 17.220 13.330 -11.716 1.00 90.00 93 ALA A C 1
ATOM 726 O O . ALA A 1 93 ? 17.940 13.278 -12.705 1.00 90.00 93 ALA A O 1
ATOM 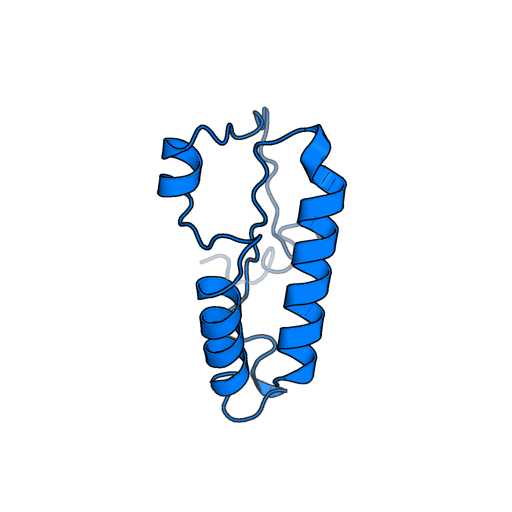727 N N . THR A 1 94 ? 16.210 12.478 -11.529 1.00 85.88 94 THR A N 1
ATOM 728 C CA . THR A 1 94 ? 15.832 11.443 -12.501 1.00 85.88 94 THR A CA 1
ATOM 729 C C . THR A 1 94 ? 15.379 12.024 -13.846 1.00 85.88 94 THR A C 1
ATOM 731 O O . THR A 1 94 ? 15.540 11.365 -14.867 1.00 85.88 94 THR A O 1
ATOM 734 N N . TRP A 1 95 ? 14.827 13.243 -13.870 1.00 88.62 95 TRP A N 1
ATOM 735 C CA . TRP A 1 95 ? 14.283 13.860 -15.093 1.00 88.62 95 TRP A CA 1
ATOM 736 C C . TRP A 1 95 ? 14.922 15.205 -15.435 1.00 88.62 95 TRP A C 1
ATOM 738 O O . TRP A 1 95 ? 14.959 15.594 -16.602 1.00 88.62 95 TRP A O 1
ATOM 748 N N . MET A 1 96 ? 15.423 15.935 -14.436 1.00 86.12 96 MET A N 1
ATOM 749 C CA . MET A 1 96 ? 16.037 17.240 -14.655 1.00 86.12 96 MET A CA 1
ATOM 750 C C . MET A 1 96 ? 17.252 17.107 -15.582 1.00 86.12 96 MET A C 1
ATOM 752 O O . MET A 1 96 ? 18.180 16.358 -15.300 1.00 86.12 96 MET A O 1
ATOM 756 N N . GLY A 1 97 ? 17.243 17.855 -16.686 1.00 83.81 97 GLY A N 1
ATOM 757 C CA . GLY A 1 97 ? 18.282 17.790 -17.721 1.00 83.81 97 GLY A CA 1
ATOM 758 C C . GLY A 1 97 ? 18.001 16.823 -18.879 1.00 83.81 97 GLY A C 1
ATOM 759 O O . GLY A 1 97 ? 18.669 16.928 -19.905 1.00 83.81 97 GLY A O 1
ATOM 760 N N . ASP A 1 98 ? 16.985 15.956 -18.794 1.00 84.25 98 ASP A N 1
ATOM 761 C CA . ASP A 1 98 ? 16.561 15.131 -19.933 1.00 84.25 98 ASP A CA 1
ATOM 762 C C . ASP A 1 98 ? 15.703 15.957 -20.908 1.00 84.25 98 ASP A C 1
ATOM 764 O O . ASP A 1 98 ? 14.587 16.378 -20.599 1.00 84.25 98 ASP A O 1
ATOM 768 N N . ALA A 1 99 ? 16.219 16.191 -22.116 1.00 85.19 99 ALA A N 1
ATOM 769 C CA . ALA A 1 99 ? 15.542 16.971 -23.150 1.00 85.19 99 ALA A CA 1
ATOM 770 C C . ALA A 1 99 ? 14.155 16.421 -23.540 1.00 85.19 99 ALA A C 1
ATOM 772 O O . ALA A 1 99 ? 13.291 17.203 -23.933 1.00 85.19 99 ALA A O 1
ATOM 773 N N . ALA A 1 100 ? 13.918 15.110 -23.430 1.00 80.50 100 ALA A N 1
ATOM 774 C CA . ALA A 1 100 ? 12.613 14.510 -23.706 1.00 80.50 100 ALA A CA 1
ATOM 775 C C . ALA A 1 100 ? 11.599 14.746 -22.574 1.00 80.50 100 ALA A C 1
ATOM 777 O O . ALA A 1 100 ? 10.395 14.671 -22.808 1.00 80.50 100 ALA A O 1
ATOM 778 N N . LYS A 1 101 ? 12.075 15.033 -21.356 1.00 77.19 101 LYS A N 1
ATOM 779 C CA . LYS A 1 101 ? 11.256 15.297 -20.161 1.00 77.19 101 LYS A CA 1
ATOM 780 C C . LYS A 1 101 ? 11.081 16.791 -19.865 1.00 77.19 101 LYS A C 1
ATOM 782 O O . LYS A 1 101 ? 10.248 17.142 -19.040 1.00 77.19 101 LYS A O 1
ATOM 787 N N . ASN A 1 102 ? 11.833 17.648 -20.560 1.00 74.50 102 ASN A N 1
ATOM 788 C CA . ASN A 1 102 ? 11.799 19.111 -20.448 1.00 74.50 102 ASN A CA 1
ATOM 789 C C . ASN A 1 102 ? 11.083 19.793 -21.634 1.00 74.50 102 ASN A C 1
ATOM 791 O O . ASN A 1 102 ? 11.394 20.942 -21.954 1.00 74.50 102 ASN A O 1
ATOM 795 N N . ARG A 1 103 ? 10.188 19.080 -22.328 1.00 60.00 103 ARG A N 1
ATOM 796 C CA . ARG A 1 103 ? 9.334 19.627 -23.394 1.00 60.00 103 ARG A CA 1
ATOM 797 C C . ARG A 1 103 ? 7.913 19.847 -22.912 1.00 60.00 103 ARG A C 1
ATOM 799 O O . ARG A 1 103 ? 7.445 19.016 -22.105 1.00 60.00 103 ARG A O 1
#

Nearest PDB structures (foldseek):
  7tbj-assembly1_A2  TM=3.214E-01  e=3.922E+00  Homo sapiens